Protein AF-A0A536Y4W2-F1 (afdb_monomer_lite)

pLDDT: mean 83.48, std 18.43, range [34.62, 97.19]

Radius of gyration: 20.48 Å; chains: 1; bounding box: 41×30×61 Å

Secondary structure (DSSP, 8-state):
------SSSS---TT------TT---EE-BEEEE-S--SS-EEEEETTTEEEEE-SSEEEE-SS-EETT-EEEEEEEEPPTT-----SS-EEE--SS-B-

Sequence (100 aa):
MAISSKAIVRRAWLLGVLLACTGCSATYTVGGTVSGLTGAGLVLQNNGRDDLNIVANGPFTFTTRAVESAPYNVTMLAQPTGQTCSVTNGSGRVPRANVT

Structure (mmCIF, N/CA/C/O backbone):
data_AF-A0A536Y4W2-F1
#
_entry.id   AF-A0A536Y4W2-F1
#
loop_
_atom_site.group_PDB
_atom_site.id
_atom_site.type_symbol
_atom_site.label_atom_id
_atom_site.label_alt_id
_atom_site.label_comp_id
_atom_site.label_asym_id
_atom_site.label_entity_id
_atom_site.label_seq_id
_atom_site.pdbx_PDB_ins_code
_atom_site.Cartn_x
_atom_site.Cartn_y
_atom_site.Cartn_z
_atom_site.occupancy
_atom_site.B_iso_or_equiv
_atom_site.auth_seq_id
_atom_site.auth_comp_id
_atom_site.auth_asym_id
_atom_site.auth_atom_id
_atom_site.pdbx_PDB_model_num
ATOM 1 N N . MET A 1 1 ? 24.617 -20.814 -15.634 1.00 42.75 1 MET A N 1
ATOM 2 C CA . MET A 1 1 ? 23.370 -20.107 -15.990 1.00 42.75 1 MET A CA 1
ATOM 3 C C . MET A 1 1 ? 23.742 -19.022 -16.982 1.00 42.75 1 MET A C 1
ATOM 5 O O . MET A 1 1 ? 24.530 -18.147 -16.654 1.00 42.75 1 MET A O 1
ATOM 9 N N . ALA A 1 2 ? 23.357 -19.226 -18.237 1.00 34.62 2 ALA A N 1
ATOM 10 C CA . ALA A 1 2 ? 23.923 -18.563 -19.401 1.00 34.62 2 ALA A CA 1
ATOM 11 C C . ALA A 1 2 ? 23.307 -17.180 -19.636 1.00 34.62 2 ALA A C 1
ATOM 13 O O . ALA A 1 2 ? 22.095 -17.059 -19.766 1.00 34.62 2 ALA A O 1
ATOM 14 N N . ILE A 1 3 ? 24.155 -16.172 -19.814 1.00 43.53 3 ILE A N 1
ATOM 15 C CA . ILE A 1 3 ? 23.884 -15.085 -20.755 1.00 43.53 3 ILE A CA 1
ATOM 16 C C . ILE A 1 3 ? 24.785 -15.354 -21.957 1.00 43.53 3 ILE A C 1
ATOM 18 O O . ILE A 1 3 ? 25.980 -15.072 -21.957 1.00 43.53 3 ILE A O 1
ATOM 22 N N . SER A 1 4 ? 24.214 -16.038 -22.950 1.00 39.81 4 SER A N 1
ATOM 23 C CA . SER A 1 4 ? 24.849 -16.287 -24.241 1.00 39.81 4 SER A CA 1
ATOM 24 C C . SER A 1 4 ? 24.905 -14.966 -25.011 1.00 39.81 4 SER A C 1
ATOM 26 O O . SER A 1 4 ? 23.989 -14.617 -25.750 1.00 39.81 4 SER A O 1
ATOM 28 N N . SER A 1 5 ? 25.983 -14.204 -24.823 1.00 55.72 5 SER A N 1
ATOM 29 C CA . SER A 1 5 ? 26.241 -12.903 -25.466 1.00 55.72 5 SER A CA 1
ATOM 30 C C . SER A 1 5 ? 26.657 -13.016 -26.942 1.00 55.72 5 SER A C 1
ATOM 32 O O . SER A 1 5 ? 27.427 -12.204 -27.453 1.00 55.72 5 SER A O 1
ATOM 34 N N . LYS A 1 6 ? 26.183 -14.044 -27.652 1.00 48.06 6 LYS A N 1
ATOM 35 C CA . LYS A 1 6 ? 26.649 -14.406 -28.995 1.00 48.06 6 LYS A CA 1
ATOM 36 C C . LYS A 1 6 ? 25.536 -14.217 -30.033 1.00 48.06 6 LYS A C 1
ATOM 38 O O . LYS A 1 6 ? 25.100 -15.193 -30.624 1.00 48.06 6 LYS A O 1
ATOM 43 N N . ALA A 1 7 ? 25.058 -12.985 -30.262 1.00 45.88 7 ALA A N 1
ATOM 44 C CA . ALA A 1 7 ? 24.149 -12.750 -31.400 1.00 45.88 7 ALA A CA 1
ATOM 45 C C . ALA A 1 7 ? 24.092 -11.342 -32.031 1.00 45.88 7 ALA A C 1
ATOM 47 O O . ALA A 1 7 ? 23.826 -11.284 -33.224 1.00 45.88 7 ALA A O 1
ATOM 48 N N . ILE A 1 8 ? 24.317 -10.210 -31.346 1.00 51.56 8 ILE A N 1
ATOM 49 C CA . ILE A 1 8 ? 23.681 -8.965 -31.855 1.00 51.56 8 ILE A CA 1
ATOM 50 C C . ILE A 1 8 ? 24.586 -7.934 -32.563 1.00 51.56 8 ILE A C 1
ATOM 52 O O . ILE A 1 8 ? 24.054 -7.108 -33.293 1.00 51.56 8 ILE A O 1
ATOM 56 N N . VAL A 1 9 ? 25.926 -7.967 -32.498 1.00 49.84 9 VAL A N 1
ATOM 57 C C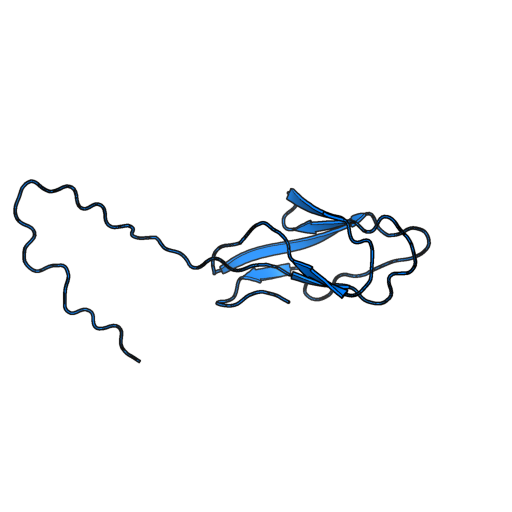A . VAL A 1 9 ? 26.711 -6.833 -33.064 1.00 49.84 9 VAL A CA 1
ATOM 58 C C . VAL A 1 9 ? 27.890 -7.244 -33.946 1.00 49.84 9 VAL A C 1
ATOM 60 O O . VAL A 1 9 ? 29.034 -6.906 -33.669 1.00 49.84 9 VAL A O 1
ATOM 63 N N . ARG A 1 10 ? 27.645 -7.981 -35.038 1.00 52.38 10 ARG A N 1
ATOM 64 C CA . ARG A 1 10 ? 28.689 -8.201 -36.069 1.00 52.38 10 ARG A CA 1
ATOM 65 C C . ARG A 1 10 ? 28.388 -7.636 -37.453 1.00 52.38 10 ARG A C 1
ATOM 67 O O . ARG A 1 10 ? 29.236 -7.754 -38.329 1.00 52.38 10 ARG A O 1
ATOM 74 N N . ARG A 1 11 ? 27.225 -7.021 -37.679 1.00 54.88 11 ARG A N 1
ATOM 75 C CA . ARG A 1 11 ? 26.843 -6.490 -38.999 1.00 54.88 11 ARG A CA 1
ATOM 76 C C . ARG A 1 11 ? 25.950 -5.255 -38.864 1.00 54.88 11 ARG A C 1
ATOM 78 O O . ARG A 1 11 ? 24.807 -5.270 -39.300 1.00 54.88 11 ARG A O 1
ATOM 85 N N . ALA A 1 12 ? 26.468 -4.197 -38.244 1.00 48.41 12 ALA A N 1
ATOM 86 C CA . ALA A 1 12 ? 25.862 -2.872 -38.342 1.00 48.41 12 ALA A CA 1
ATOM 87 C C . ALA A 1 12 ? 26.143 -2.321 -39.753 1.00 48.41 12 ALA A C 1
ATOM 89 O O . ALA A 1 12 ? 27.168 -1.687 -39.987 1.00 48.41 12 ALA A O 1
ATOM 90 N N . TRP A 1 13 ? 25.283 -2.666 -40.715 1.00 52.06 13 TRP A N 1
ATOM 91 C CA . TRP A 1 13 ? 25.290 -2.055 -42.043 1.00 52.06 13 TRP A CA 1
ATOM 92 C C . TRP A 1 13 ? 24.564 -0.711 -41.987 1.00 52.06 13 TRP A C 1
ATOM 94 O O . TRP A 1 13 ? 23.576 -0.550 -41.270 1.00 52.06 13 TRP A O 1
ATOM 104 N N . LEU A 1 14 ? 25.124 0.253 -42.715 1.00 58.91 14 LEU A N 1
ATOM 105 C CA . LEU A 1 14 ? 24.707 1.647 -42.792 1.00 58.91 14 LEU A CA 1
ATOM 106 C C . LEU A 1 14 ? 23.196 1.791 -43.086 1.00 58.91 14 LEU A C 1
ATOM 108 O O . LEU A 1 14 ? 22.671 1.045 -43.905 1.00 58.91 14 LEU A O 1
ATOM 112 N N . LEU A 1 15 ? 22.561 2.799 -42.460 1.00 57.34 15 LEU A N 1
ATOM 113 C CA . LEU A 1 15 ? 21.171 3.309 -42.601 1.00 57.34 15 LEU A CA 1
ATOM 114 C C . LEU A 1 15 ? 20.055 2.873 -41.617 1.00 57.34 15 LEU A C 1
ATOM 116 O O . LEU A 1 15 ? 18.957 3.413 -41.712 1.00 57.34 15 LEU A O 1
ATOM 120 N N . GLY A 1 16 ? 20.277 2.016 -40.618 1.00 46.50 16 GLY A N 1
ATOM 121 C CA . GLY A 1 16 ? 19.191 1.561 -39.724 1.00 46.50 16 GLY A CA 1
ATOM 122 C C . GLY A 1 16 ? 19.231 2.144 -38.309 1.00 46.50 16 GLY A C 1
ATOM 123 O O . GLY A 1 16 ? 20.128 1.803 -37.542 1.00 46.50 16 GLY A O 1
ATOM 124 N N . VAL A 1 17 ? 18.236 2.955 -37.926 1.00 56.69 17 VAL A N 1
ATOM 125 C CA . VAL A 1 17 ? 17.976 3.320 -36.519 1.00 56.69 17 VAL A CA 1
ATOM 126 C C . VAL A 1 17 ? 17.828 2.037 -35.697 1.00 56.69 17 VAL A C 1
ATOM 128 O O . VAL A 1 17 ? 16.923 1.235 -35.923 1.00 56.69 17 VAL A O 1
ATOM 131 N N . LEU A 1 18 ? 18.731 1.837 -34.740 1.00 50.06 18 LEU A N 1
ATOM 132 C CA . LEU A 1 18 ? 18.696 0.711 -33.819 1.00 50.06 18 LEU A CA 1
ATOM 133 C C . LEU A 1 18 ? 17.702 1.042 -32.695 1.00 50.06 18 LEU A C 1
ATOM 135 O O . LEU A 1 18 ? 18.068 1.702 -31.725 1.00 50.06 18 LEU A O 1
ATOM 139 N N . LEU A 1 19 ? 16.442 0.608 -32.798 1.00 58.53 19 LEU A N 1
ATOM 140 C CA . LEU A 1 19 ? 15.512 0.678 -31.664 1.00 58.53 19 LEU A CA 1
ATOM 141 C C . LEU A 1 19 ? 15.804 -0.482 -30.702 1.00 58.53 19 LEU A C 1
ATOM 143 O O . LEU A 1 19 ? 15.070 -1.464 -30.616 1.00 58.53 19 LEU A O 1
ATOM 147 N N . ALA A 1 20 ? 16.933 -0.393 -30.004 1.00 56.59 20 ALA A N 1
ATOM 148 C CA . ALA A 1 20 ? 17.216 -1.267 -28.882 1.00 56.59 20 ALA A CA 1
ATOM 149 C C . ALA A 1 20 ? 16.451 -0.732 -27.665 1.00 56.59 20 ALA A C 1
ATOM 151 O O . ALA A 1 20 ? 16.720 0.373 -27.199 1.00 56.59 20 ALA A O 1
ATOM 152 N N . CYS A 1 21 ? 15.508 -1.507 -27.121 1.00 54.12 21 CYS A N 1
ATOM 153 C CA . CYS A 1 21 ? 14.982 -1.236 -25.785 1.00 54.12 21 CYS A CA 1
ATOM 154 C C . CYS A 1 21 ? 16.071 -1.595 -24.762 1.00 54.12 21 CYS A C 1
ATOM 156 O O . CYS A 1 21 ? 16.076 -2.667 -24.159 1.00 54.12 21 CYS A O 1
ATOM 158 N N . THR A 1 22 ? 17.058 -0.717 -24.603 1.00 57.06 22 THR A N 1
ATOM 159 C CA . THR A 1 22 ? 18.062 -0.797 -23.540 1.00 57.06 22 THR A CA 1
ATOM 160 C C . THR A 1 22 ? 17.416 -0.347 -22.232 1.00 57.06 22 THR A C 1
ATOM 162 O O . THR A 1 22 ? 17.676 0.755 -21.760 1.00 57.06 22 THR A O 1
ATOM 165 N N . GLY A 1 23 ? 16.492 -1.142 -21.685 1.00 58.12 23 GLY A N 1
ATOM 166 C CA . GLY A 1 23 ? 15.768 -0.714 -20.485 1.00 58.12 23 GLY A CA 1
ATOM 167 C C . GLY A 1 23 ? 14.509 -1.483 -20.106 1.00 58.12 23 GLY A C 1
ATOM 168 O O . GLY A 1 23 ? 13.674 -0.915 -19.408 1.00 58.12 23 GLY A O 1
ATOM 169 N N . CYS A 1 24 ? 14.330 -2.743 -20.521 1.00 64.19 24 CYS A N 1
ATOM 170 C CA . CYS A 1 24 ? 13.303 -3.589 -19.906 1.00 64.19 24 CYS A CA 1
ATOM 171 C C . CYS A 1 24 ? 13.712 -3.920 -18.465 1.00 64.19 24 CYS A C 1
ATOM 173 O O . CYS A 1 24 ? 14.242 -4.993 -18.180 1.00 64.19 24 CYS A O 1
ATOM 175 N N . SER A 1 25 ? 13.502 -2.975 -17.556 1.00 75.38 25 SER A N 1
ATOM 176 C CA . SER A 1 25 ? 13.678 -3.205 -16.133 1.00 75.38 25 SER A CA 1
ATOM 177 C C . SER A 1 25 ? 12.500 -4.029 -15.627 1.00 75.38 25 SER A C 1
ATOM 179 O O . SER A 1 25 ? 11.340 -3.690 -15.8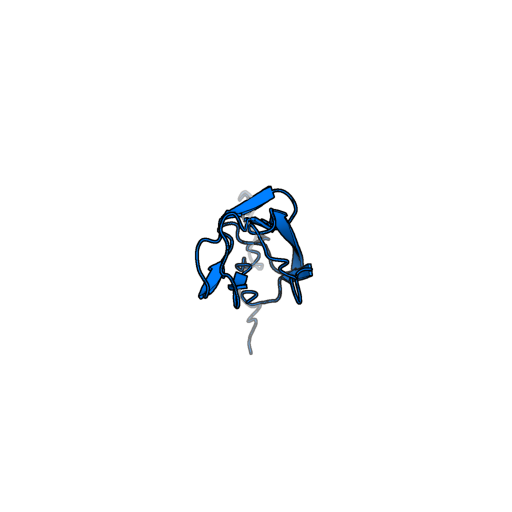76 1.00 75.38 25 SER A O 1
ATOM 181 N N . ALA A 1 26 ? 12.788 -5.126 -14.927 1.00 87.44 26 ALA A N 1
ATOM 182 C CA . ALA A 1 26 ? 11.747 -5.918 -14.293 1.00 87.44 26 ALA A CA 1
ATOM 183 C C . ALA A 1 26 ? 10.984 -5.044 -13.286 1.00 87.44 26 ALA A C 1
ATOM 185 O O . ALA A 1 26 ? 11.582 -4.242 -12.563 1.00 87.44 26 ALA A O 1
ATOM 186 N N . THR A 1 27 ? 9.660 -5.185 -13.269 1.00 91.88 27 THR A N 1
ATOM 187 C CA . THR A 1 27 ? 8.795 -4.491 -12.316 1.00 91.88 27 THR A CA 1
ATOM 188 C C . THR A 1 27 ? 8.135 -5.503 -11.396 1.00 91.88 27 THR A C 1
ATOM 190 O O . THR A 1 27 ? 7.707 -6.574 -11.833 1.00 91.88 27 THR A O 1
ATOM 193 N N . TYR A 1 28 ? 8.041 -5.148 -10.123 1.00 94.31 28 TYR A N 1
ATOM 194 C CA . TYR A 1 28 ? 7.503 -5.992 -9.066 1.00 94.31 28 TYR A CA 1
ATOM 195 C C . TYR A 1 28 ? 6.471 -5.215 -8.258 1.00 94.31 28 TYR A C 1
ATOM 197 O O . TYR A 1 28 ? 6.447 -3.981 -8.263 1.00 94.31 28 TYR A O 1
ATOM 205 N N . THR A 1 29 ? 5.583 -5.939 -7.589 1.00 95.44 29 THR A N 1
ATOM 206 C CA . THR A 1 29 ? 4.569 -5.327 -6.732 1.00 95.44 29 THR A CA 1
ATOM 207 C C . THR A 1 29 ? 5.082 -5.171 -5.310 1.00 95.44 29 THR A C 1
ATOM 209 O O . THR A 1 29 ? 5.871 -5.988 -4.828 1.00 95.44 29 THR A O 1
ATOM 212 N N . VAL A 1 30 ? 4.586 -4.140 -4.630 1.00 95.94 30 VAL A N 1
ATOM 213 C CA . VAL A 1 30 ? 4.752 -3.976 -3.186 1.00 95.94 30 VAL A CA 1
ATOM 214 C C . VAL A 1 30 ? 3.444 -4.364 -2.515 1.00 95.94 30 VAL A C 1
ATOM 216 O O . VAL A 1 30 ? 2.377 -3.907 -2.921 1.00 95.94 30 VAL A O 1
ATOM 219 N N . GLY A 1 31 ? 3.514 -5.229 -1.519 1.00 95.31 31 GLY A N 1
ATOM 220 C CA . GLY A 1 31 ? 2.368 -5.734 -0.785 1.00 95.31 31 GLY A CA 1
ATOM 221 C C . GLY A 1 31 ? 2.742 -6.103 0.639 1.00 95.31 31 GLY A C 1
ATOM 222 O O . GLY A 1 31 ? 3.855 -5.840 1.094 1.00 95.31 31 GLY A O 1
ATOM 223 N N . GLY A 1 32 ? 1.772 -6.674 1.336 1.00 95.06 32 GLY A N 1
ATOM 224 C CA . GLY A 1 32 ? 1.892 -7.018 2.739 1.00 95.06 32 GLY A CA 1
ATOM 225 C C . GLY A 1 32 ? 0.720 -7.859 3.215 1.00 95.06 32 GLY A C 1
ATOM 226 O O . GLY A 1 32 ? -0.188 -8.182 2.448 1.00 95.06 32 GLY A O 1
ATOM 227 N N . THR A 1 33 ? 0.698 -8.152 4.511 1.00 95.31 33 THR A N 1
ATOM 228 C CA . THR A 1 33 ? -0.469 -8.729 5.188 1.00 95.31 33 THR A CA 1
ATOM 229 C C . THR A 1 33 ? -0.914 -7.807 6.313 1.00 95.31 33 THR A C 1
ATOM 231 O O . THR A 1 33 ? -0.098 -7.398 7.137 1.00 95.31 33 THR A O 1
ATOM 234 N N . VAL A 1 34 ? -2.209 -7.496 6.368 1.00 95.94 34 VAL A N 1
ATOM 235 C CA . VAL A 1 34 ? -2.826 -6.827 7.518 1.00 95.94 34 VAL A CA 1
ATOM 236 C C . VAL A 1 34 ? -3.399 -7.874 8.463 1.00 95.94 34 VAL A C 1
ATOM 238 O O . VAL A 1 34 ? -4.127 -8.777 8.047 1.00 95.94 34 VAL A O 1
ATOM 241 N N . SER A 1 35 ? -3.080 -7.737 9.744 1.00 94.38 35 SER A N 1
ATOM 242 C CA . SER A 1 35 ? -3.605 -8.556 10.832 1.00 94.38 35 SER A CA 1
ATOM 243 C C . SER A 1 35 ? -4.022 -7.664 12.007 1.00 94.38 35 SER A C 1
ATOM 245 O O . SER A 1 35 ? -3.491 -6.569 12.190 1.00 94.38 35 SER A O 1
ATOM 247 N N . GLY A 1 36 ? -5.004 -8.112 12.795 1.00 93.25 36 GLY A N 1
ATOM 248 C CA . GLY A 1 36 ? -5.502 -7.370 13.961 1.00 93.25 36 GLY A CA 1
ATOM 249 C C . GLY A 1 36 ? -6.350 -6.126 13.651 1.00 93.25 36 GLY A C 1
ATOM 250 O O . GLY A 1 36 ? -6.571 -5.309 14.541 1.00 93.25 36 GLY A O 1
ATOM 251 N N . LEU A 1 37 ? -6.836 -5.954 12.420 1.00 94.38 37 LEU A N 1
ATOM 252 C CA . LEU A 1 37 ? -7.770 -4.887 12.062 1.00 94.38 37 LEU A CA 1
ATOM 253 C C . LEU A 1 37 ? -9.178 -5.203 12.585 1.00 94.38 37 LEU A C 1
ATOM 255 O O . LEU A 1 37 ? -9.743 -6.244 12.239 1.00 94.38 37 LEU A O 1
ATOM 259 N N . THR A 1 38 ? -9.730 -4.304 13.398 1.00 93.44 38 THR A N 1
ATOM 260 C CA . THR A 1 38 ? -11.072 -4.403 13.999 1.00 93.44 38 THR A CA 1
ATOM 261 C C . THR A 1 38 ? -11.926 -3.149 13.766 1.00 93.44 38 THR A C 1
ATOM 263 O O . THR A 1 38 ? -13.149 -3.242 13.714 1.00 93.44 38 THR A O 1
ATOM 266 N N . GLY A 1 39 ? -11.297 -1.989 13.599 1.00 91.50 39 GLY A N 1
ATOM 267 C CA . GLY A 1 39 ? -11.876 -0.696 13.256 1.00 91.50 39 GLY A CA 1
ATOM 268 C C . GLY A 1 39 ? -11.833 -0.402 11.756 1.00 91.50 39 GLY A C 1
ATOM 269 O O . GLY A 1 39 ? -11.195 -1.107 10.974 1.00 91.50 39 GLY A O 1
ATOM 270 N N . ALA A 1 40 ? -12.520 0.665 11.350 1.00 93.44 40 ALA A N 1
ATOM 271 C CA . ALA A 1 40 ? -12.645 1.073 9.953 1.00 93.44 40 ALA A CA 1
ATOM 272 C C . ALA A 1 40 ? -11.756 2.282 9.627 1.00 93.44 40 ALA A C 1
ATOM 274 O O . ALA A 1 40 ? -11.372 3.037 10.519 1.00 93.44 40 ALA A O 1
ATOM 275 N N . GLY A 1 41 ? -11.472 2.488 8.337 1.00 94.25 41 GLY A N 1
ATOM 276 C CA . GLY A 1 41 ? -10.773 3.681 7.845 1.00 94.25 41 GLY A CA 1
ATOM 277 C C . GLY A 1 41 ? -9.248 3.574 7.794 1.00 94.25 41 GLY A C 1
ATOM 278 O O . GLY A 1 41 ? -8.581 4.601 7.699 1.00 94.25 41 GLY A O 1
ATOM 279 N N . LEU A 1 42 ? -8.685 2.360 7.842 1.00 96.38 42 LEU A N 1
ATOM 280 C CA . LEU A 1 42 ? -7.257 2.159 7.601 1.00 96.38 42 LEU A CA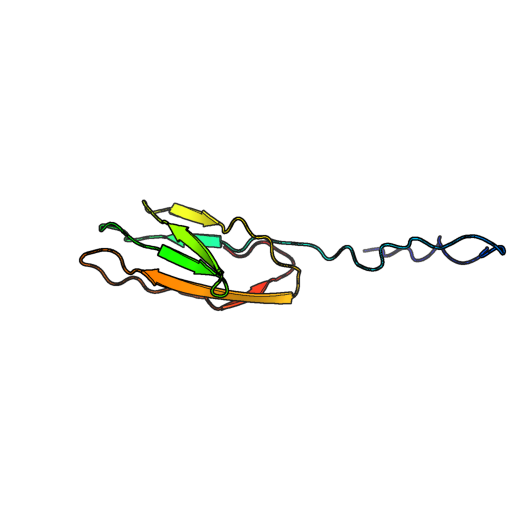 1
ATOM 281 C C . LEU A 1 42 ? -6.918 2.504 6.149 1.00 96.38 42 LEU A C 1
ATOM 283 O O . LEU A 1 42 ? -7.421 1.865 5.224 1.00 96.38 42 LEU A O 1
ATOM 287 N N . VAL A 1 43 ? -6.006 3.452 5.951 1.00 97.12 43 VAL A N 1
ATOM 288 C CA . VAL A 1 43 ? -5.459 3.759 4.626 1.00 97.12 43 VAL A CA 1
ATOM 289 C C . VAL A 1 43 ? -3.947 3.633 4.674 1.00 97.12 43 VAL A C 1
ATOM 291 O O . VAL A 1 43 ? -3.275 4.332 5.435 1.00 97.12 43 VAL A O 1
ATOM 294 N N . LEU A 1 44 ? -3.415 2.726 3.859 1.00 96.69 44 LEU A N 1
ATOM 295 C CA . LEU A 1 44 ? -1.984 2.601 3.613 1.00 96.69 44 LEU A CA 1
ATOM 296 C C . LEU A 1 44 ? -1.607 3.459 2.412 1.00 96.69 44 LEU A C 1
ATOM 298 O O . LEU A 1 44 ? -2.399 3.611 1.490 1.00 96.69 44 LEU A O 1
ATOM 302 N N . GLN A 1 45 ? -0.398 3.994 2.404 1.00 97.19 45 GLN A N 1
ATOM 303 C CA . GLN A 1 45 ? 0.110 4.803 1.308 1.00 97.19 45 GLN A CA 1
ATOM 304 C C . GLN A 1 45 ? 1.527 4.366 0.979 1.00 97.19 45 GLN A C 1
ATOM 306 O O . GLN A 1 45 ? 2.371 4.294 1.866 1.00 97.19 45 GLN A O 1
ATOM 311 N N . ASN A 1 46 ? 1.807 4.099 -0.293 1.00 96.25 46 ASN A N 1
ATOM 312 C CA . ASN A 1 46 ? 3.166 3.858 -0.761 1.00 96.25 46 ASN A CA 1
ATOM 313 C C . ASN A 1 46 ? 3.725 5.101 -1.467 1.00 96.25 46 ASN A C 1
ATOM 315 O O . ASN A 1 46 ? 3.077 5.697 -2.330 1.00 96.25 46 ASN A O 1
ATOM 319 N N . ASN A 1 47 ? 4.941 5.501 -1.084 1.00 94.62 47 ASN A N 1
ATOM 320 C CA . ASN A 1 47 ? 5.701 6.603 -1.683 1.00 94.62 47 ASN A CA 1
ATOM 321 C C . ASN A 1 47 ? 4.931 7.940 -1.773 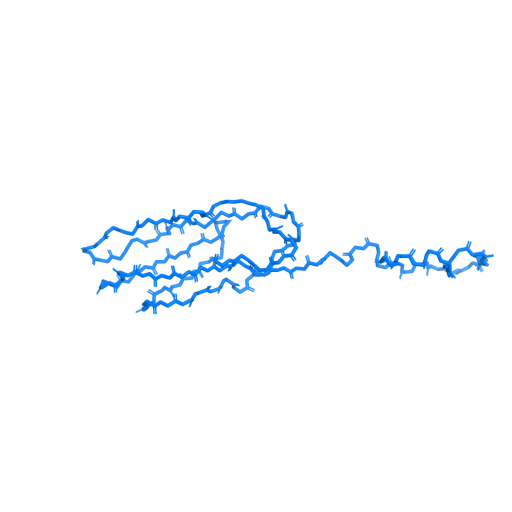1.00 94.62 47 ASN A C 1
ATOM 323 O O . ASN A 1 47 ? 5.188 8.751 -2.664 1.00 94.62 47 ASN A O 1
ATOM 327 N N . GLY A 1 48 ? 3.988 8.182 -0.855 1.00 92.94 48 GLY A N 1
ATOM 328 C CA . GLY A 1 48 ? 3.218 9.428 -0.805 1.00 92.94 48 GLY A CA 1
ATOM 329 C C . GLY A 1 48 ? 2.160 9.594 -1.904 1.00 92.94 48 GLY A C 1
ATOM 330 O O . GLY A 1 48 ? 1.703 10.716 -2.114 1.00 92.94 48 GLY A O 1
ATOM 331 N N . ARG A 1 49 ? 1.845 8.540 -2.676 1.00 92.06 49 ARG A N 1
ATOM 332 C CA . ARG A 1 49 ? 0.979 8.644 -3.869 1.00 92.06 49 ARG A CA 1
ATOM 333 C C . ARG A 1 49 ? 0.028 7.469 -4.077 1.00 92.06 49 ARG A C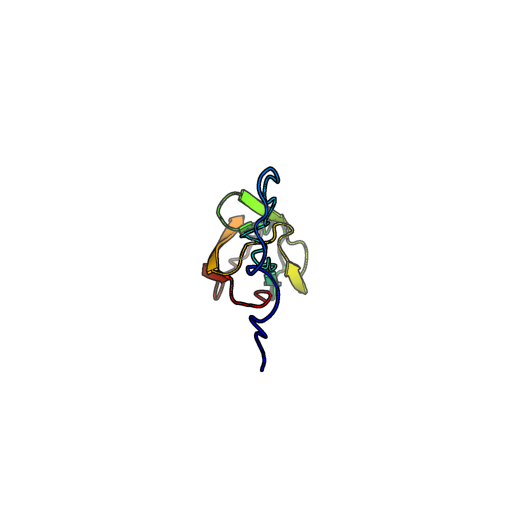 1
ATOM 335 O O . ARG A 1 49 ? -1.070 7.684 -4.580 1.00 92.06 49 ARG A O 1
ATOM 342 N N . ASP A 1 50 ? 0.454 6.250 -3.756 1.00 93.94 50 ASP A N 1
ATOM 343 C CA . ASP A 1 50 ? -0.349 5.047 -3.985 1.00 93.94 50 ASP A CA 1
ATOM 344 C C . ASP A 1 50 ? -1.137 4.699 -2.728 1.00 93.94 50 ASP A C 1
ATOM 346 O O . ASP A 1 50 ? -0.660 3.947 -1.875 1.00 93.94 50 ASP A O 1
ATOM 350 N N . ASP A 1 51 ? -2.330 5.270 -2.615 1.00 96.50 51 ASP A N 1
ATOM 351 C CA . ASP A 1 51 ? -3.208 5.072 -1.466 1.00 96.50 51 ASP A CA 1
ATOM 352 C C . ASP A 1 51 ? -4.044 3.799 -1.628 1.00 96.50 51 ASP A C 1
ATOM 354 O O . ASP A 1 51 ? -4.602 3.517 -2.691 1.00 96.50 51 ASP A O 1
ATOM 358 N N . LEU A 1 52 ? -4.159 3.029 -0.550 1.00 96.56 52 LEU A N 1
ATOM 359 C CA . LEU A 1 52 ? -4.895 1.776 -0.503 1.00 96.56 52 LEU A CA 1
ATOM 360 C C . LEU A 1 52 ? -5.756 1.713 0.758 1.00 96.56 52 LEU A C 1
ATOM 362 O O . LEU A 1 52 ? -5.248 1.638 1.878 1.00 96.56 52 LEU A O 1
ATOM 366 N N . ASN A 1 53 ? -7.074 1.713 0.560 1.00 96.56 53 ASN A N 1
ATOM 367 C CA . ASN A 1 53 ? -8.044 1.509 1.630 1.00 96.56 53 ASN A CA 1
ATOM 368 C C . ASN A 1 53 ? -8.084 0.029 2.036 1.00 96.56 53 ASN A C 1
ATOM 370 O O . ASN A 1 53 ? -8.339 -0.839 1.197 1.00 96.56 53 ASN A O 1
ATOM 374 N N . ILE A 1 54 ? -7.877 -0.251 3.320 1.00 96.31 54 ILE A N 1
ATOM 375 C CA . ILE A 1 54 ? -7.927 -1.600 3.880 1.00 96.31 54 ILE A CA 1
ATOM 376 C C . ILE A 1 54 ? -9.207 -1.753 4.699 1.00 96.31 54 ILE A C 1
ATOM 378 O O . ILE A 1 54 ? -9.418 -1.067 5.697 1.00 96.31 54 ILE A O 1
ATOM 382 N N . VAL A 1 55 ? -10.051 -2.697 4.284 1.00 93.50 55 VAL A N 1
ATOM 383 C CA . VAL A 1 55 ? -11.363 -2.952 4.906 1.00 93.50 55 VAL A CA 1
ATOM 384 C C . VAL A 1 55 ? -11.413 -4.237 5.733 1.00 93.50 55 VAL A C 1
ATOM 386 O O . VAL A 1 55 ? -12.378 -4.458 6.457 1.00 93.50 55 VAL A O 1
ATOM 389 N N . ALA A 1 56 ? -10.399 -5.097 5.622 1.00 93.12 56 ALA A N 1
ATOM 390 C CA . ALA A 1 56 ? -10.336 -6.373 6.323 1.00 93.12 56 ALA A CA 1
ATOM 391 C C . ALA A 1 56 ? -8.886 -6.842 6.504 1.00 93.12 56 ALA A C 1
ATOM 393 O O . ALA A 1 56 ? -7.974 -6.382 5.817 1.00 93.12 56 ALA A O 1
ATOM 394 N N . ASN A 1 57 ? -8.696 -7.793 7.418 1.00 94.38 57 ASN A N 1
ATOM 395 C CA . ASN A 1 57 ? -7.448 -8.541 7.546 1.00 94.38 57 ASN A CA 1
ATOM 396 C C . ASN A 1 57 ? -7.195 -9.392 6.296 1.00 94.38 57 ASN A C 1
ATOM 398 O O . ASN A 1 57 ? -8.137 -9.897 5.684 1.00 94.38 57 ASN A O 1
ATOM 402 N N . GLY A 1 58 ? -5.925 -9.602 5.961 1.00 95.75 58 GLY A N 1
ATOM 403 C CA . GLY A 1 58 ? -5.517 -10.409 4.816 1.00 95.75 58 GLY A CA 1
ATOM 404 C C . GLY A 1 58 ? -4.399 -9.772 3.991 1.00 95.75 58 GLY A C 1
ATOM 405 O O . GLY A 1 58 ? -3.841 -8.741 4.380 1.00 95.75 58 GLY A O 1
ATOM 406 N N . PRO A 1 59 ? -4.039 -10.406 2.864 1.00 96.00 59 PRO A N 1
ATOM 407 C CA . PRO A 1 59 ? -3.019 -9.886 1.972 1.00 96.00 59 PRO A CA 1
ATOM 408 C C . PRO A 1 59 ? -3.509 -8.620 1.262 1.00 96.00 59 PRO A C 1
ATOM 410 O O . PRO A 1 59 ? -4.668 -8.521 0.861 1.00 96.00 59 PRO A O 1
ATOM 413 N N . PHE A 1 60 ? -2.599 -7.677 1.053 1.00 95.56 60 PHE A N 1
ATOM 414 C CA . PHE A 1 60 ? -2.819 -6.493 0.235 1.00 95.56 60 PHE A CA 1
ATOM 415 C C . PHE A 1 60 ? -1.670 -6.308 -0.753 1.00 95.56 60 PHE A C 1
ATOM 417 O O . PHE A 1 60 ? -0.560 -6.811 -0.570 1.00 95.56 60 PHE A O 1
ATOM 424 N N . THR A 1 61 ? -1.926 -5.584 -1.836 1.00 95.88 61 THR A N 1
ATOM 425 C CA . THR A 1 61 ? -0.918 -5.276 -2.852 1.00 95.88 61 THR A CA 1
ATOM 426 C C . THR A 1 61 ? -1.241 -3.927 -3.476 1.00 95.88 61 THR A C 1
ATOM 428 O O . THR A 1 61 ? -2.384 -3.684 -3.858 1.00 95.88 61 THR A O 1
ATOM 431 N N . PHE A 1 62 ? -0.246 -3.051 -3.583 1.00 95.25 62 PHE A N 1
ATOM 432 C CA . PHE A 1 62 ? -0.380 -1.794 -4.310 1.00 95.25 62 PHE A CA 1
ATOM 433 C C . PHE A 1 62 ? -0.448 -2.065 -5.818 1.00 95.25 62 PHE A C 1
ATOM 435 O O . PHE A 1 62 ? 0.274 -2.911 -6.350 1.00 95.25 62 PHE A O 1
ATOM 442 N N . THR A 1 63 ? -1.308 -1.331 -6.523 1.00 92.62 63 THR A N 1
ATOM 443 C CA . THR A 1 63 ? -1.500 -1.471 -7.977 1.00 92.62 63 THR A CA 1
ATOM 444 C C . THR A 1 63 ? -0.281 -1.020 -8.774 1.00 92.62 63 THR A C 1
ATOM 446 O O . THR A 1 63 ? 0.009 -1.566 -9.841 1.00 92.62 63 THR A O 1
ATOM 449 N N . THR A 1 64 ? 0.444 -0.033 -8.253 1.00 92.62 64 THR A N 1
ATOM 450 C CA . THR A 1 64 ? 1.632 0.518 -8.895 1.00 92.62 64 THR A CA 1
ATOM 451 C C . THR A 1 64 ? 2.800 -0.441 -8.741 1.00 92.62 64 THR A C 1
ATOM 453 O O . THR A 1 64 ? 3.279 -0.734 -7.644 1.00 92.62 64 THR A O 1
ATOM 456 N N . ARG A 1 65 ? 3.271 -0.937 -9.883 1.00 91.75 65 ARG A N 1
ATOM 457 C CA . ARG A 1 65 ? 4.474 -1.757 -9.958 1.00 91.75 65 ARG A CA 1
ATOM 458 C C . ARG A 1 65 ? 5.696 -0.856 -9.907 1.00 91.75 65 ARG A C 1
ATOM 460 O O . ARG A 1 65 ? 5.768 0.144 -10.617 1.00 91.75 65 ARG A O 1
ATOM 467 N N . ALA A 1 66 ? 6.674 -1.246 -9.109 1.00 92.06 66 ALA A N 1
ATOM 468 C CA . ALA A 1 66 ? 7.922 -0.525 -8.958 1.00 92.06 66 ALA A CA 1
ATOM 469 C C . ALA A 1 66 ? 9.060 -1.306 -9.623 1.00 92.06 66 ALA A C 1
ATOM 471 O O . ALA A 1 66 ? 9.080 -2.537 -9.644 1.00 92.06 66 ALA A O 1
ATOM 472 N N . VAL A 1 67 ? 9.989 -0.573 -10.229 1.00 92.31 67 VAL A N 1
ATOM 473 C CA . VAL A 1 67 ? 11.154 -1.147 -10.906 1.00 92.31 67 VAL A CA 1
ATOM 474 C C . VAL A 1 67 ? 12.079 -1.805 -9.878 1.00 92.31 67 VAL A C 1
ATOM 476 O O . VAL A 1 67 ? 12.172 -1.332 -8.746 1.00 92.31 67 VAL A O 1
ATOM 479 N N . GLU A 1 68 ? 12.789 -2.869 -10.262 1.00 90.12 68 GLU A N 1
ATOM 480 C CA . GLU A 1 68 ? 13.887 -3.428 -9.462 1.00 90.12 68 GLU A CA 1
ATOM 481 C C . GLU A 1 68 ? 14.781 -2.305 -8.900 1.00 90.12 68 GLU A C 1
ATOM 483 O O . GLU A 1 68 ? 15.146 -1.370 -9.616 1.00 90.12 68 GLU A O 1
ATOM 488 N N . SER A 1 69 ? 15.148 -2.395 -7.620 1.00 90.25 69 SER A N 1
ATOM 489 C CA . SER A 1 69 ? 15.950 -1.423 -6.860 1.00 90.25 69 SER A CA 1
ATOM 490 C C . SER A 1 69 ? 15.300 -0.060 -6.577 1.00 90.25 69 SER A C 1
ATOM 492 O O . SER A 1 69 ? 15.890 0.745 -5.845 1.00 90.25 69 SER A O 1
ATOM 494 N N . ALA A 1 70 ? 14.087 0.206 -7.076 1.00 92.38 70 ALA A N 1
ATOM 495 C CA . ALA A 1 70 ? 13.350 1.421 -6.743 1.00 92.38 70 ALA A CA 1
ATOM 496 C C . ALA A 1 70 ? 13.020 1.460 -5.239 1.00 92.38 70 ALA A C 1
ATOM 498 O O . ALA A 1 70 ? 12.728 0.414 -4.650 1.00 92.38 70 ALA A O 1
ATOM 499 N N . PRO A 1 71 ? 13.083 2.639 -4.598 1.00 94.25 71 PRO A N 1
ATOM 500 C CA . PRO A 1 71 ? 12.680 2.776 -3.209 1.00 94.25 71 PRO A CA 1
ATOM 501 C C . PRO A 1 71 ? 11.161 2.626 -3.072 1.00 94.25 71 PRO A C 1
ATOM 503 O O . PRO A 1 71 ? 10.393 3.110 -3.909 1.00 94.25 71 PRO A O 1
ATOM 506 N N . TYR A 1 72 ? 10.737 1.985 -1.993 1.00 95.62 72 TYR A N 1
ATOM 507 C CA . TYR A 1 72 ? 9.354 1.994 -1.540 1.00 95.62 72 TYR A CA 1
ATOM 508 C C . TYR A 1 72 ? 9.295 2.477 -0.092 1.00 95.62 72 TYR A C 1
ATOM 510 O O . TYR A 1 72 ? 10.246 2.301 0.677 1.00 95.62 72 TYR A O 1
ATOM 518 N N . ASN A 1 73 ? 8.178 3.099 0.264 1.00 96.25 73 ASN A N 1
ATOM 519 C CA . ASN A 1 73 ? 7.906 3.587 1.604 1.00 96.25 73 ASN A CA 1
ATOM 520 C C . ASN A 1 73 ? 6.401 3.526 1.861 1.00 96.25 73 ASN A C 1
ATOM 522 O O . ASN A 1 73 ? 5.658 4.425 1.471 1.00 96.25 73 ASN A O 1
ATOM 526 N N . VAL A 1 74 ? 5.983 2.439 2.492 1.00 96.44 74 VAL A N 1
ATOM 527 C CA . VAL A 1 74 ? 4.634 2.158 2.957 1.00 96.44 74 VAL A CA 1
ATOM 528 C C . VAL A 1 74 ? 4.441 2.801 4.323 1.00 96.44 74 VAL A C 1
ATOM 530 O O . VAL A 1 74 ? 5.051 2.403 5.317 1.00 96.44 74 VAL A O 1
ATOM 533 N N . THR A 1 75 ? 3.566 3.792 4.369 1.00 95.81 75 THR A N 1
ATOM 534 C CA . THR A 1 75 ? 3.142 4.498 5.574 1.00 95.81 75 THR A CA 1
ATOM 535 C C . THR A 1 75 ? 1.648 4.294 5.802 1.00 95.81 75 THR A C 1
ATOM 537 O O . THR A 1 75 ? 0.914 3.846 4.921 1.00 95.81 75 THR A O 1
ATOM 540 N N . MET A 1 76 ? 1.180 4.617 7.007 1.00 94.88 76 MET A N 1
ATOM 541 C CA . MET A 1 76 ? -0.253 4.762 7.260 1.00 94.88 76 MET A CA 1
ATOM 542 C C . MET A 1 76 ? -0.634 6.206 6.982 1.00 94.88 76 MET A C 1
ATOM 544 O O . MET A 1 76 ? -0.187 7.108 7.689 1.00 94.88 76 MET A O 1
ATOM 548 N N . LEU A 1 77 ? -1.457 6.406 5.960 1.00 96.25 77 LEU A N 1
ATOM 549 C CA . LEU A 1 77 ? -2.073 7.696 5.688 1.00 96.25 77 LEU A CA 1
ATOM 550 C C . LEU A 1 77 ? -3.191 7.986 6.695 1.00 96.25 77 LEU A C 1
ATOM 552 O O . LEU A 1 77 ? -3.329 9.117 7.150 1.00 96.25 77 LEU A O 1
ATOM 556 N N . ALA A 1 78 ? -3.955 6.958 7.078 1.00 96.19 78 ALA A N 1
ATOM 557 C CA . ALA A 1 78 ? -5.006 7.059 8.084 1.00 96.19 78 ALA A CA 1
ATOM 558 C C . ALA A 1 78 ? -5.011 5.830 8.999 1.00 96.19 78 ALA A C 1
ATOM 560 O O . ALA A 1 78 ? -4.936 4.695 8.527 1.00 96.19 78 ALA A O 1
ATOM 561 N N . GLN A 1 79 ? -5.100 6.070 10.309 1.00 95.44 79 GLN A N 1
ATOM 562 C CA . GLN A 1 79 ? -5.281 5.021 11.311 1.00 95.44 79 GLN A CA 1
ATOM 563 C C . GLN A 1 79 ? -6.754 4.591 11.372 1.00 95.44 79 GLN A C 1
ATOM 565 O O . GLN A 1 79 ? -7.637 5.427 11.162 1.00 95.44 79 GLN A O 1
ATOM 570 N N . PRO A 1 80 ? -7.043 3.324 11.703 1.00 95.50 80 PRO A N 1
ATOM 571 C CA . PRO A 1 80 ? -8.414 2.874 11.868 1.00 95.50 80 PRO A CA 1
ATOM 572 C C . PRO A 1 80 ? -9.014 3.442 13.161 1.00 95.50 80 PRO A C 1
ATOM 574 O O . PRO A 1 80 ? -8.316 3.694 14.145 1.00 95.50 80 PRO A O 1
ATOM 577 N N . THR A 1 81 ? -10.331 3.621 13.197 1.00 93.25 81 THR A N 1
ATOM 578 C CA . THR A 1 81 ? -11.020 4.145 14.385 1.00 93.25 81 THR A CA 1
ATOM 579 C C . THR A 1 81 ? -10.841 3.223 15.592 1.00 93.25 81 THR A C 1
ATOM 581 O O . THR A 1 81 ? -11.201 2.048 15.526 1.00 93.25 81 THR A O 1
ATOM 584 N N . GLY A 1 82 ? -10.357 3.764 16.713 1.00 93.06 82 GLY A N 1
ATOM 585 C CA . GLY A 1 82 ? -10.266 3.033 17.983 1.00 93.06 82 GLY A CA 1
ATOM 586 C C . GLY A 1 82 ? -9.091 2.056 18.090 1.00 93.06 82 GLY A C 1
ATOM 587 O O . GLY A 1 82 ? -9.061 1.257 19.022 1.00 93.06 82 GLY A O 1
ATOM 588 N N . GLN A 1 83 ? -8.123 2.111 17.172 1.00 93.75 83 GLN A N 1
ATOM 589 C CA . GLN A 1 83 ? -6.918 1.287 17.234 1.00 93.75 83 GLN A CA 1
ATOM 590 C C . GLN A 1 83 ? -5.704 2.003 16.637 1.00 93.75 83 GLN A C 1
ATOM 592 O O . GLN A 1 83 ? -5.834 2.941 15.855 1.00 93.75 83 GLN A O 1
ATOM 597 N N . THR A 1 84 ? -4.517 1.501 16.970 1.00 93.19 84 THR A N 1
ATOM 598 C CA . THR A 1 84 ? -3.257 1.949 16.376 1.00 93.19 84 THR A CA 1
ATOM 599 C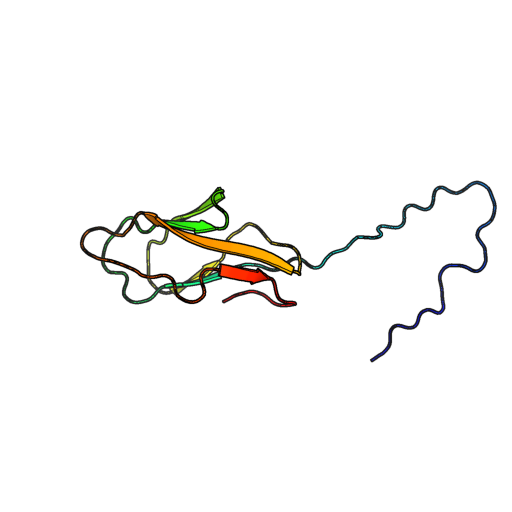 C . THR A 1 84 ? -2.599 0.763 15.692 1.00 93.19 84 THR A C 1
ATOM 601 O O . THR A 1 84 ? -2.227 -0.211 16.344 1.00 93.19 84 THR A O 1
ATOM 604 N N . CYS A 1 85 ? -2.455 0.844 14.377 1.00 91.88 85 CYS A N 1
ATOM 605 C CA . CYS A 1 85 ? -1.664 -0.087 13.587 1.00 91.88 85 CYS A CA 1
ATOM 606 C C . CYS A 1 85 ? -0.212 0.395 13.499 1.00 91.88 85 CYS A C 1
ATOM 608 O O . CYS A 1 85 ? 0.079 1.584 13.654 1.00 91.88 85 CYS A O 1
ATOM 610 N N . SER A 1 86 ? 0.702 -0.531 13.223 1.00 92.88 86 SER A N 1
ATOM 611 C CA . SER A 1 86 ? 2.092 -0.245 12.878 1.00 92.88 86 SER A CA 1
ATOM 612 C C . SER A 1 86 ? 2.461 -0.974 11.590 1.00 92.88 86 SER A C 1
ATOM 614 O O . SER A 1 86 ? 1.957 -2.060 11.305 1.00 92.88 86 SER A O 1
ATOM 616 N N . VAL A 1 87 ? 3.335 -0.362 10.791 1.00 93.31 87 VAL A N 1
ATOM 617 C CA . VAL A 1 87 ? 3.881 -0.991 9.585 1.00 93.31 87 VAL A CA 1
ATOM 618 C C . VAL A 1 87 ? 5.257 -1.543 9.929 1.00 93.31 87 VAL A C 1
ATOM 620 O O . VAL A 1 87 ? 6.136 -0.804 10.368 1.00 93.31 87 VAL A O 1
ATOM 623 N N . THR A 1 88 ? 5.449 -2.841 9.718 1.00 91.25 88 THR A N 1
ATOM 624 C CA . THR A 1 88 ? 6.759 -3.495 9.833 1.00 91.25 88 THR A CA 1
ATOM 625 C C . THR A 1 88 ? 7.345 -3.662 8.435 1.00 91.25 88 THR A C 1
ATOM 627 O O . THR A 1 88 ? 6.609 -3.982 7.508 1.00 91.25 88 THR A O 1
ATOM 630 N N . ASN A 1 89 ? 8.652 -3.427 8.268 1.00 89.44 89 ASN A N 1
ATOM 631 C CA . ASN A 1 89 ? 9.335 -3.466 6.962 1.00 89.44 89 ASN A CA 1
ATOM 632 C C . ASN A 1 89 ? 8.709 -2.539 5.900 1.00 89.44 89 ASN A C 1
ATOM 634 O O . ASN A 1 89 ? 8.743 -2.828 4.704 1.00 89.44 89 ASN A O 1
ATOM 638 N N . GLY A 1 90 ? 8.147 -1.408 6.342 1.00 90.94 90 GLY A N 1
ATOM 639 C CA . GLY A 1 90 ? 7.437 -0.469 5.474 1.00 90.94 90 GLY A CA 1
ATOM 640 C C . GLY A 1 90 ? 8.321 0.227 4.446 1.00 90.94 90 GLY A C 1
ATOM 641 O O . GLY A 1 90 ? 7.810 0.699 3.443 1.00 90.94 90 GLY A O 1
ATOM 642 N N . SER A 1 91 ? 9.638 0.266 4.631 1.00 94.44 91 SER A N 1
ATOM 643 C CA . SER A 1 91 ? 10.552 0.924 3.701 1.00 94.44 91 SER A CA 1
ATOM 644 C C . SER A 1 91 ? 11.670 0.000 3.241 1.00 94.44 91 SER A C 1
ATOM 646 O O . SER A 1 91 ? 12.080 -0.924 3.944 1.00 94.44 91 SER A O 1
ATOM 648 N N . GLY A 1 92 ? 12.167 0.252 2.034 1.00 94.31 92 GLY A N 1
ATOM 649 C CA . GLY A 1 92 ? 13.236 -0.543 1.450 1.00 94.31 92 GLY A CA 1
ATOM 650 C C . GLY A 1 92 ? 13.408 -0.281 -0.036 1.00 94.31 92 GLY A C 1
ATOM 651 O O . GLY A 1 92 ? 12.952 0.728 -0.575 1.00 94.31 92 GLY A O 1
ATOM 652 N N . ARG A 1 93 ? 14.091 -1.209 -0.706 1.00 93.44 93 ARG A N 1
ATOM 653 C CA . ARG A 1 93 ? 14.196 -1.245 -2.166 1.00 93.44 93 ARG A CA 1
ATOM 654 C C . ARG A 1 93 ? 13.550 -2.510 -2.690 1.00 93.44 93 ARG A C 1
ATOM 656 O O . ARG A 1 93 ? 13.678 -3.567 -2.080 1.00 93.44 93 ARG A O 1
ATOM 663 N N . VAL A 1 94 ? 12.895 -2.392 -3.836 1.00 93.00 94 VAL A N 1
ATOM 664 C CA . VAL A 1 94 ? 12.251 -3.519 -4.506 1.00 93.00 94 VAL A CA 1
ATOM 665 C C . VAL A 1 94 ? 13.313 -4.556 -4.902 1.00 93.00 94 VAL A C 1
ATOM 667 O O . VAL A 1 94 ? 14.229 -4.214 -5.658 1.00 93.00 94 VAL A O 1
ATOM 670 N N . PRO A 1 95 ? 13.239 -5.801 -4.398 1.00 91.62 95 PRO A N 1
ATOM 671 C CA . PRO A 1 95 ? 14.167 -6.860 -4.773 1.00 91.62 95 PRO A CA 1
ATOM 672 C C . PRO A 1 95 ? 13.825 -7.406 -6.168 1.00 91.62 95 PRO A C 1
ATOM 674 O O . PRO A 1 95 ? 12.902 -6.944 -6.833 1.00 91.62 95 PRO A O 1
ATOM 677 N N . ARG A 1 96 ? 14.523 -8.457 -6.611 1.00 89.25 96 ARG A N 1
ATOM 678 C CA . ARG A 1 96 ? 14.131 -9.245 -7.797 1.00 89.25 96 ARG A CA 1
ATOM 679 C C . ARG A 1 96 ? 12.919 -10.158 -7.547 1.00 89.25 96 ARG A C 1
ATOM 681 O O . ARG A 1 96 ? 12.886 -11.293 -8.017 1.00 89.25 96 ARG A O 1
ATOM 688 N N . ALA A 1 97 ? 11.949 -9.682 -6.771 1.00 92.06 97 ALA A N 1
ATOM 689 C CA . ALA A 1 97 ? 10.731 -10.387 -6.389 1.00 92.06 97 ALA A CA 1
ATOM 690 C C . ALA A 1 97 ? 9.671 -9.392 -5.884 1.00 92.06 97 ALA A C 1
ATOM 692 O O . ALA A 1 97 ? 9.980 -8.238 -5.585 1.00 92.06 97 ALA A O 1
ATOM 693 N N . ASN A 1 98 ? 8.423 -9.850 -5.764 1.00 90.81 98 ASN A N 1
ATOM 694 C CA . ASN A 1 98 ? 7.369 -9.076 -5.108 1.00 90.81 98 ASN A CA 1
ATOM 695 C C . ASN A 1 98 ? 7.674 -8.931 -3.609 1.00 90.81 98 ASN A C 1
ATOM 697 O O . ASN A 1 98 ? 8.125 -9.886 -2.979 1.00 90.81 98 ASN A O 1
ATOM 701 N N . VAL A 1 99 ? 7.406 -7.751 -3.052 1.00 90.62 99 VAL A N 1
ATOM 702 C CA . VAL A 1 99 ? 7.476 -7.497 -1.604 1.00 90.62 99 VAL A CA 1
ATOM 703 C C . VAL A 1 99 ? 6.142 -7.918 -0.977 1.00 90.62 99 VAL A C 1
ATOM 705 O O . VAL A 1 99 ? 5.094 -7.581 -1.532 1.00 90.62 99 VAL A O 1
ATOM 708 N N . THR A 1 100 ? 6.180 -8.658 0.135 1.00 87.88 100 THR A N 1
ATOM 709 C CA . THR A 1 100 ? 5.017 -9.243 0.840 1.00 87.88 100 THR A CA 1
ATOM 710 C C . THR A 1 100 ? 5.195 -9.226 2.348 1.00 87.88 100 THR A C 1
ATOM 712 O O . THR A 1 100 ? 6.370 -9.274 2.776 1.00 87.88 100 THR A O 1
#

Foldseek 3Di:
DDPPPPDDPDDPDPDDDPPDPPDPFDWAKEKDWDDPDDFADWWKDKPNPQIDGDDDTTIDITPDTDGAFDKIAIDTPDAGPPDDDDDDPRIDGHHPYYHD